Protein AF-A0A451ADU1-F1 (afdb_monomer_lite)

Sequence (53 aa):
MRKYASVPISLADSCLLRMTELLPESRLLILDSDFSIYRRHGREPVPVVMPEK

Secondary structure (DSSP, 8-state):
--TTTTS---HHHHHHHHHHHH-TT--EE-S-GGGGG-EETTTEEP-EE----

Radius of gyration: 10.95 Å; chains: 1; bounding box: 27×16×31 Å

Foldseek 3Di:
DPLCPVPPDDPVLVVVLVVCLVPVPDEAEDQDPVSQPDARVSPHGGHYDYDDD

pLDDT: mean 81.66, std 12.35, range [54.34, 95.0]

Organism: NCBI:txid2126344

Structure (mmCIF, N/CA/C/O backbone):
data_AF-A0A451ADU1-F1
#
_entry.id   AF-A0A451ADU1-F1
#
loop_
_atom_site.group_PDB
_atom_site.id
_atom_site.type_symbol
_atom_site.label_atom_id
_atom_site.label_alt_id
_atom_site.label_co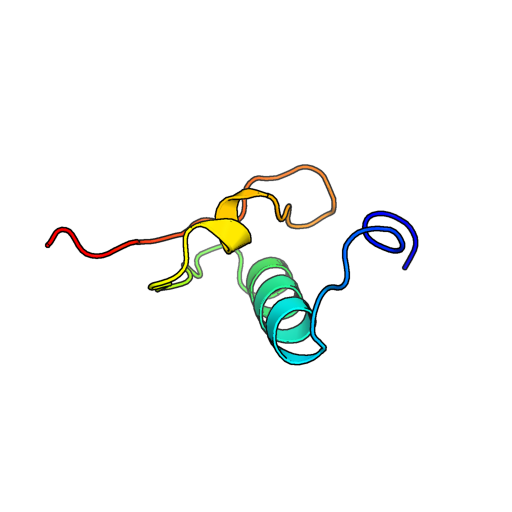mp_id
_atom_site.label_asym_id
_atom_site.label_entity_id
_atom_site.label_seq_id
_atom_site.pdbx_PDB_ins_code
_atom_site.Cartn_x
_atom_site.Cartn_y
_atom_site.Cartn_z
_atom_site.occupancy
_atom_site.B_iso_or_equiv
_atom_site.auth_seq_id
_atom_site.auth_comp_id
_atom_site.auth_asym_id
_atom_site.auth_atom_id
_atom_site.pdbx_PDB_model_num
ATOM 1 N N . MET A 1 1 ? 8.665 0.522 10.640 1.00 54.34 1 MET A N 1
ATOM 2 C CA . MET A 1 1 ? 8.784 0.232 9.192 1.00 54.34 1 MET A CA 1
ATOM 3 C C . MET A 1 1 ? 9.827 -0.866 8.944 1.00 54.34 1 MET A C 1
ATOM 5 O O . MET A 1 1 ? 10.957 -0.548 8.620 1.00 54.34 1 MET A O 1
ATOM 9 N N . ARG A 1 2 ? 9.513 -2.157 9.151 1.00 57.12 2 ARG A N 1
ATOM 10 C CA . ARG A 1 2 ? 10.463 -3.262 8.844 1.00 57.12 2 ARG A CA 1
ATOM 11 C C . ARG A 1 2 ? 9.905 -4.355 7.927 1.00 57.12 2 ARG A C 1
ATOM 13 O O . ARG A 1 2 ? 10.678 -5.140 7.402 1.00 57.12 2 ARG A O 1
ATOM 20 N N . LYS A 1 3 ? 8.588 -4.404 7.700 1.00 54.41 3 LYS A N 1
ATOM 21 C CA . LYS A 1 3 ? 7.927 -5.551 7.050 1.00 54.41 3 LYS A CA 1
ATOM 22 C C . LYS A 1 3 ? 8.100 -5.616 5.520 1.00 54.41 3 LYS A C 1
ATOM 24 O O . LYS A 1 3 ? 7.826 -6.652 4.937 1.00 54.41 3 LYS A O 1
ATOM 29 N N . TYR A 1 4 ? 8.623 -4.553 4.911 1.00 56.19 4 TYR A N 1
ATOM 30 C CA . TYR A 1 4 ? 8.960 -4.477 3.485 1.00 56.19 4 TYR A CA 1
ATOM 31 C C . TYR A 1 4 ? 10.364 -3.907 3.261 1.00 56.19 4 TYR A C 1
ATOM 33 O O . TYR A 1 4 ? 10.662 -3.430 2.186 1.00 56.19 4 TYR A O 1
ATOM 41 N N . ALA A 1 5 ? 11.245 -3.919 4.266 1.00 55.53 5 ALA A N 1
ATOM 42 C CA . ALA A 1 5 ? 12.572 -3.308 4.126 1.00 55.53 5 ALA A CA 1
ATOM 43 C C . ALA A 1 5 ? 13.458 -3.999 3.065 1.00 55.53 5 ALA A C 1
ATOM 45 O O . ALA A 1 5 ? 14.395 -3.388 2.566 1.00 55.53 5 ALA A O 1
ATOM 46 N N . SER A 1 6 ? 13.155 -5.258 2.726 1.00 56.59 6 SER A N 1
ATOM 47 C CA . SER A 1 6 ? 13.828 -6.050 1.688 1.00 56.59 6 SER A CA 1
ATOM 48 C C . SER A 1 6 ? 13.157 -5.983 0.310 1.00 56.59 6 SER A C 1
ATOM 50 O O . SER A 1 6 ? 13.680 -6.562 -0.636 1.00 56.59 6 SER A O 1
ATOM 52 N N . VAL A 1 7 ? 12.011 -5.304 0.189 1.00 58.75 7 VAL A N 1
ATOM 53 C CA . VAL A 1 7 ? 11.346 -5.009 -1.087 1.00 58.75 7 VAL A CA 1
ATOM 54 C C . VAL A 1 7 ? 11.445 -3.495 -1.260 1.00 58.75 7 VAL A C 1
ATOM 56 O O . VAL A 1 7 ? 10.881 -2.788 -0.429 1.00 58.75 7 VAL A O 1
ATOM 59 N N . PRO A 1 8 ? 12.174 -2.953 -2.249 1.00 60.59 8 PRO A N 1
ATOM 60 C CA . PRO A 1 8 ? 12.272 -1.507 -2.416 1.00 60.59 8 PRO A CA 1
ATOM 61 C C . PRO A 1 8 ? 10.888 -0.934 -2.750 1.00 60.59 8 PRO A C 1
ATOM 63 O O . PRO A 1 8 ? 10.476 -0.900 -3.901 1.00 60.59 8 PRO A O 1
ATOM 66 N N . ILE A 1 9 ? 10.142 -0.528 -1.724 1.00 69.50 9 ILE A N 1
ATOM 67 C CA . ILE A 1 9 ? 8.876 0.180 -1.868 1.00 69.50 9 ILE A CA 1
ATOM 68 C C . ILE A 1 9 ? 9.198 1.654 -2.085 1.00 69.50 9 ILE A C 1
ATOM 70 O O . ILE A 1 9 ? 9.957 2.251 -1.313 1.00 69.50 9 ILE A O 1
ATOM 74 N N . SER A 1 10 ? 8.653 2.248 -3.143 1.00 83.38 10 SER A N 1
ATOM 75 C CA . SER A 1 10 ? 8.831 3.678 -3.361 1.00 83.38 10 SER A CA 1
ATOM 76 C C . SER A 1 10 ? 8.081 4.475 -2.284 1.00 83.38 10 SER A C 1
ATOM 78 O O . SER A 1 10 ? 7.125 3.996 -1.663 1.00 83.38 10 SER A O 1
ATOM 80 N N . LEU A 1 11 ? 8.486 5.729 -2.057 1.00 83.00 11 LEU A N 1
ATOM 81 C CA . LEU A 1 11 ? 7.735 6.621 -1.169 1.00 83.00 11 LEU A CA 1
ATOM 82 C C . LEU A 1 11 ? 6.281 6.765 -1.647 1.00 83.00 11 LEU A C 1
ATOM 84 O O . LEU A 1 11 ? 5.368 6.736 -0.824 1.00 83.00 11 LEU A O 1
ATOM 88 N N . ALA A 1 12 ? 6.063 6.853 -2.962 1.00 85.06 12 ALA A N 1
ATOM 89 C CA . ALA A 1 12 ? 4.734 6.958 -3.553 1.00 85.06 12 ALA A CA 1
ATOM 90 C C . ALA A 1 12 ? 3.855 5.748 -3.193 1.00 85.06 12 ALA A C 1
ATOM 92 O O . ALA A 1 12 ? 2.751 5.933 -2.682 1.00 85.06 12 ALA A O 1
ATOM 93 N N . ASP A 1 13 ? 4.374 4.529 -3.339 1.00 85.12 13 ASP A N 1
ATOM 94 C CA . ASP A 1 13 ? 3.636 3.305 -3.001 1.00 85.12 13 ASP A CA 1
ATOM 95 C C . ASP A 1 13 ? 3.310 3.233 -1.507 1.00 85.12 13 ASP A C 1
ATOM 97 O O . ASP A 1 13 ? 2.214 2.830 -1.113 1.00 85.12 13 ASP A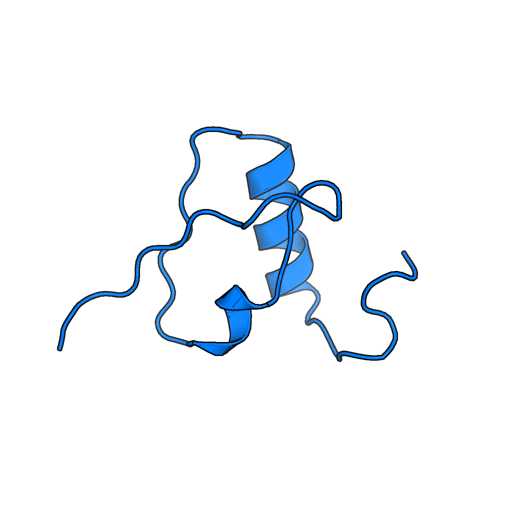 O 1
ATOM 101 N N . SER A 1 14 ? 4.227 3.700 -0.652 1.00 87.50 14 SER A N 1
ATOM 102 C CA . SER A 1 14 ? 3.983 3.769 0.791 1.00 87.50 14 SER A CA 1
ATOM 103 C C . SER A 1 14 ? 2.896 4.788 1.160 1.00 87.50 14 SER A C 1
ATOM 105 O O . SER A 1 14 ? 2.100 4.535 2.068 1.00 87.50 14 SER A O 1
ATOM 107 N N . CYS A 1 15 ? 2.803 5.903 0.428 1.00 90.06 15 CYS A N 1
ATOM 108 C CA . CYS A 1 15 ? 1.732 6.885 0.588 1.00 90.06 15 CYS A CA 1
ATOM 109 C C . CYS A 1 15 ? 0.382 6.30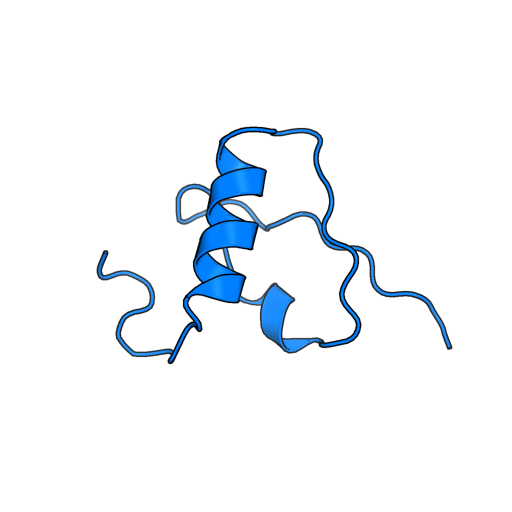2 0.160 1.00 90.06 15 CYS A C 1
ATOM 111 O O . CYS A 1 15 ? -0.596 6.442 0.893 1.00 90.06 15 CYS A O 1
ATOM 113 N N . LEU A 1 16 ? 0.330 5.603 -0.979 1.00 89.69 16 LEU A N 1
ATOM 114 C CA . LEU A 1 16 ? -0.874 4.903 -1.433 1.00 89.69 16 LEU A CA 1
ATOM 115 C C . LEU A 1 16 ? -1.335 3.878 -0.392 1.00 89.69 16 LEU A C 1
ATOM 117 O O . LEU A 1 16 ? -2.488 3.911 0.035 1.00 89.69 16 LEU A O 1
ATOM 121 N N . LEU A 1 17 ? -0.421 3.038 0.102 1.00 89.44 17 LEU A N 1
ATOM 122 C CA . LEU A 1 17 ? -0.721 2.065 1.150 1.00 89.44 17 LEU A CA 1
ATOM 123 C C . LEU A 1 17 ? -1.274 2.751 2.406 1.00 89.44 17 LEU A C 1
ATOM 125 O O . LEU A 1 17 ? -2.301 2.329 2.938 1.00 89.44 17 LEU A O 1
ATOM 129 N N . ARG A 1 18 ? -0.650 3.852 2.844 1.00 91.62 18 ARG A N 1
ATOM 130 C CA . ARG A 1 18 ? -1.112 4.615 4.007 1.00 91.62 18 ARG A CA 1
ATOM 131 C C . ARG A 1 18 ? -2.514 5.189 3.810 1.00 91.62 18 ARG A C 1
ATOM 133 O O . ARG A 1 18 ? -3.306 5.164 4.747 1.00 91.62 18 ARG A O 1
ATOM 140 N N . MET A 1 19 ? -2.849 5.672 2.617 1.00 93.19 19 MET A N 1
ATOM 141 C CA . MET A 1 19 ? -4.203 6.153 2.327 1.00 93.19 19 MET A CA 1
ATOM 142 C C . MET A 1 19 ? -5.242 5.032 2.441 1.00 93.19 19 MET A C 1
ATOM 144 O O . MET A 1 19 ? -6.311 5.268 2.998 1.00 93.19 19 MET A O 1
ATOM 148 N N . THR A 1 20 ? -4.912 3.803 2.028 1.00 92.69 20 THR A N 1
ATOM 149 C CA . THR A 1 20 ? -5.830 2.651 2.166 1.00 92.69 20 THR A CA 1
ATOM 150 C C . THR A 1 20 ? -6.047 2.189 3.607 1.00 92.69 20 THR A C 1
ATOM 152 O O . THR A 1 20 ? -7.070 1.577 3.908 1.00 92.69 20 THR A O 1
ATOM 155 N N . GLU A 1 21 ? -5.110 2.495 4.510 1.00 92.31 21 GLU A N 1
ATOM 156 C CA . GLU A 1 21 ? -5.273 2.286 5.955 1.00 92.31 21 GLU A CA 1
ATOM 157 C C . GLU A 1 21 ? -6.159 3.358 6.601 1.00 92.31 21 GLU A C 1
ATOM 159 O O . GLU A 1 21 ? -6.851 3.077 7.576 1.00 92.31 21 GLU A O 1
ATOM 164 N N . LEU A 1 22 ? -6.114 4.594 6.091 1.00 95.00 22 LEU A N 1
ATOM 165 C CA . LEU A 1 22 ? -6.913 5.715 6.598 1.00 95.00 22 LEU A CA 1
ATOM 166 C C . LEU A 1 22 ? -8.348 5.706 6.052 1.00 95.00 22 LEU A C 1
ATOM 168 O O . LEU A 1 22 ? -9.259 6.174 6.730 1.00 95.00 22 LEU A O 1
ATOM 172 N N . LEU A 1 23 ? -8.542 5.184 4.838 1.00 94.88 23 LEU A N 1
ATOM 173 C CA . LEU A 1 23 ? -9.820 5.129 4.129 1.00 94.88 23 LEU A CA 1
ATOM 174 C C . LEU A 1 23 ? -10.152 3.668 3.778 1.00 94.88 23 LEU A C 1
ATOM 176 O O . LEU A 1 23 ? -9.812 3.215 2.681 1.00 94.88 23 LEU A O 1
ATOM 180 N N . PRO A 1 24 ? -10.822 2.915 4.672 1.00 88.75 24 PRO A N 1
ATOM 181 C CA . PRO A 1 24 ? -11.020 1.471 4.509 1.00 88.75 24 PRO A CA 1
ATOM 182 C C . PRO A 1 24 ? -11.783 1.051 3.244 1.00 88.75 24 PRO A C 1
ATOM 184 O O . PRO A 1 24 ? -11.556 -0.053 2.750 1.00 88.75 24 PRO A O 1
ATOM 187 N N . GLU A 1 25 ? -12.642 1.931 2.722 1.00 91.75 25 GLU A N 1
ATOM 188 C CA . GLU A 1 25 ? -13.454 1.720 1.511 1.00 91.75 25 GLU A CA 1
ATOM 189 C C . GLU A 1 25 ? -12.738 2.125 0.210 1.00 91.75 25 GLU A C 1
ATOM 191 O O . GLU A 1 25 ? -13.269 1.943 -0.888 1.00 91.75 25 GLU A O 1
ATOM 196 N N . SER A 1 26 ? -11.538 2.706 0.307 1.00 92.19 26 SER A N 1
ATOM 197 C CA . SER A 1 26 ? -10.768 3.096 -0.875 1.00 92.19 26 SER A CA 1
ATOM 198 C C . SER A 1 26 ? -10.296 1.871 -1.659 1.00 92.19 26 SER A C 1
ATOM 200 O O . SER A 1 26 ? -10.021 0.817 -1.089 1.00 92.19 26 SER A O 1
ATOM 202 N N . ARG A 1 27 ? -10.190 2.018 -2.983 1.00 91.38 27 ARG A N 1
ATOM 203 C CA . ARG A 1 27 ? -9.613 1.019 -3.890 1.00 91.38 27 ARG A CA 1
ATOM 204 C C . ARG A 1 27 ? -8.550 1.686 -4.746 1.00 91.38 27 ARG A C 1
ATOM 206 O O . ARG A 1 27 ? -8.753 2.812 -5.197 1.00 91.38 27 ARG A O 1
ATOM 213 N N . LEU A 1 28 ? -7.437 1.001 -4.978 1.00 90.62 28 LEU A N 1
ATOM 214 C CA . LEU A 1 28 ? -6.369 1.522 -5.826 1.00 90.62 28 LEU A CA 1
ATOM 215 C C . LEU A 1 28 ? -6.563 1.051 -7.263 1.00 90.62 28 LEU A C 1
ATOM 217 O O . LEU A 1 28 ? -6.613 -0.149 -7.516 1.00 90.62 28 LEU A O 1
A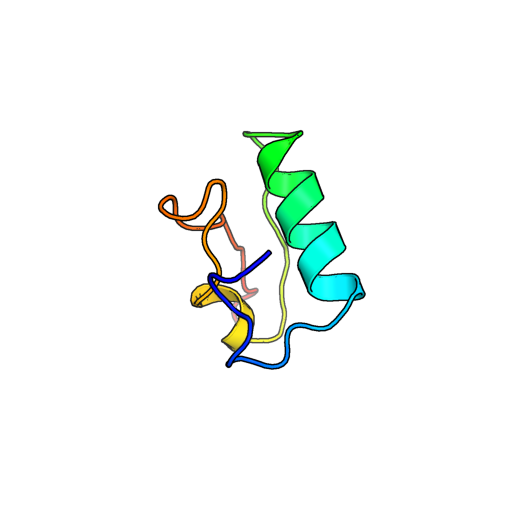TOM 221 N N . LEU A 1 29 ? -6.645 1.993 -8.200 1.00 90.88 29 LEU A N 1
ATOM 222 C CA . LEU A 1 29 ? -6.511 1.695 -9.621 1.00 90.88 29 LEU A CA 1
ATOM 223 C C . LEU A 1 29 ? -5.021 1.621 -9.950 1.00 90.88 29 LEU A C 1
ATOM 225 O O . LEU A 1 29 ? -4.300 2.601 -9.769 1.00 90.88 29 LEU A O 1
ATOM 229 N N . ILE A 1 30 ? -4.574 0.470 -10.428 1.00 86.19 30 ILE A N 1
ATOM 230 C CA . ILE A 1 30 ? -3.169 0.214 -10.743 1.00 86.19 30 ILE A CA 1
ATOM 231 C C . ILE A 1 30 ? -3.056 -0.412 -12.124 1.00 86.19 30 ILE A C 1
ATOM 233 O O . ILE A 1 30 ? -3.902 -1.195 -12.549 1.00 86.19 30 ILE A O 1
ATOM 237 N N . LEU A 1 31 ? -1.996 -0.034 -12.830 1.00 84.56 31 LEU A N 1
ATOM 238 C CA . LEU A 1 31 ? -1.630 -0.605 -14.128 1.00 84.56 31 LEU A CA 1
ATOM 239 C C . LEU A 1 31 ? -0.477 -1.608 -13.998 1.00 84.56 31 LEU A C 1
ATOM 241 O O . LEU A 1 31 ? -0.183 -2.331 -14.944 1.00 84.56 31 LEU A O 1
ATOM 245 N N . ASP A 1 32 ? 0.148 -1.650 -12.822 1.00 74.38 32 ASP A N 1
ATOM 246 C CA . ASP A 1 32 ? 1.255 -2.528 -12.475 1.00 74.38 32 ASP A CA 1
ATOM 247 C C . ASP A 1 32 ? 0.773 -3.620 -11.505 1.00 74.38 32 ASP A C 1
ATOM 249 O O . ASP A 1 32 ? 0.121 -3.334 -10.496 1.00 74.38 32 ASP A O 1
ATOM 253 N N . SER A 1 33 ? 1.082 -4.875 -11.825 1.00 72.94 33 SER A N 1
ATOM 254 C CA . SER A 1 33 ? 0.731 -6.056 -11.032 1.00 72.94 33 SER A CA 1
ATOM 255 C C . SER A 1 33 ? 1.476 -6.149 -9.698 1.00 72.94 33 SER A C 1
ATOM 257 O O . SER A 1 33 ? 1.013 -6.846 -8.783 1.00 72.94 33 SER A O 1
ATOM 259 N N . ASP A 1 34 ? 2.599 -5.444 -9.557 1.00 74.38 34 ASP A N 1
ATOM 260 C CA . ASP A 1 34 ? 3.495 -5.570 -8.406 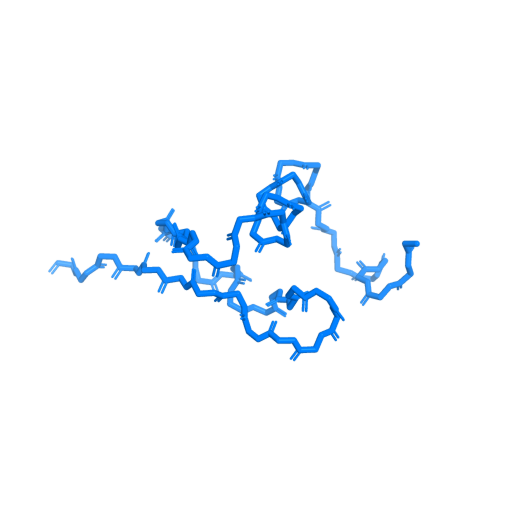1.00 74.38 34 ASP A CA 1
ATOM 261 C C . ASP A 1 34 ? 2.864 -5.058 -7.104 1.00 74.38 34 ASP A C 1
ATOM 263 O O . ASP A 1 34 ? 3.234 -5.493 -6.014 1.00 74.38 34 ASP A O 1
ATOM 267 N N . PHE A 1 35 ? 1.823 -4.223 -7.182 1.00 78.62 35 PHE A N 1
ATOM 268 C CA . PHE A 1 35 ? 1.151 -3.691 -5.993 1.00 78.62 35 PHE A CA 1
ATOM 269 C C . PHE A 1 35 ? 0.349 -4.747 -5.207 1.00 78.62 35 PHE A C 1
ATOM 271 O O . PHE A 1 35 ? 0.034 -4.555 -4.029 1.00 78.62 35 PHE A O 1
ATOM 278 N N . SER A 1 36 ? 0.027 -5.884 -5.835 1.00 76.88 36 SER A N 1
ATOM 279 C CA . SER A 1 36 ? -0.754 -6.972 -5.225 1.00 76.88 36 SER A CA 1
ATOM 280 C C . SER A 1 36 ? -0.061 -7.641 -4.024 1.00 76.88 36 SER A C 1
ATOM 282 O O . SER A 1 36 ? -0.720 -8.288 -3.202 1.00 76.88 36 SER A O 1
ATOM 284 N N . ILE A 1 37 ? 1.258 -7.459 -3.877 1.00 82.44 37 ILE A N 1
ATOM 285 C CA . ILE A 1 37 ? 2.049 -8.011 -2.766 1.00 82.44 37 ILE A CA 1
ATOM 286 C C . ILE A 1 37 ? 1.886 -7.210 -1.465 1.00 82.44 37 ILE A C 1
ATOM 288 O O . ILE A 1 37 ? 2.179 -7.718 -0.374 1.00 82.44 37 ILE A O 1
ATOM 292 N N . TYR A 1 38 ? 1.430 -5.958 -1.553 1.00 84.69 38 TYR A N 1
ATOM 293 C CA . TYR A 1 38 ? 1.299 -5.089 -0.392 1.00 84.69 38 TYR A CA 1
ATOM 294 C C . TYR A 1 38 ? 0.064 -5.436 0.438 1.00 84.69 38 TYR A C 1
ATOM 296 O O . TYR A 1 38 ? -0.974 -5.882 -0.055 1.00 84.69 38 TYR A O 1
ATOM 304 N N . ARG A 1 39 ? 0.191 -5.244 1.753 1.00 87.12 39 ARG A N 1
ATOM 305 C CA . ARG A 1 39 ? -0.865 -5.522 2.725 1.00 87.12 39 ARG A CA 1
ATOM 306 C C . ARG A 1 39 ? -1.068 -4.321 3.637 1.00 87.12 39 ARG A C 1
ATOM 308 O O . ARG A 1 39 ? -0.122 -3.897 4.307 1.00 87.12 39 ARG A O 1
ATOM 315 N N . ARG A 1 40 ? -2.299 -3.816 3.725 1.00 87.81 40 ARG A N 1
ATOM 316 C CA . ARG A 1 40 ? -2.666 -2.785 4.706 1.00 87.81 40 ARG A CA 1
ATOM 317 C C . ARG A 1 40 ? -2.688 -3.394 6.109 1.00 87.81 40 ARG A C 1
ATOM 319 O O . ARG A 1 40 ? -2.938 -4.596 6.276 1.00 87.81 40 ARG A O 1
ATOM 326 N N . HIS A 1 41 ? -2.307 -2.611 7.118 1.00 88.25 41 HIS A N 1
ATOM 327 C CA . HIS A 1 41 ? -2.147 -3.084 8.503 1.00 88.25 41 HIS A CA 1
ATOM 328 C C . HIS A 1 41 ? -1.223 -4.318 8.636 1.00 88.25 41 HIS A C 1
ATOM 330 O O . HIS A 1 41 ? -1.273 -5.081 9.606 1.00 88.25 41 HIS A O 1
ATOM 336 N N . GLY A 1 42 ? -0.377 -4.544 7.625 1.00 83.50 42 GLY A N 1
ATOM 337 C CA . GLY A 1 42 ? 0.559 -5.654 7.530 1.00 83.50 42 GLY A CA 1
ATOM 338 C C . GLY A 1 42 ? -0.052 -7.044 7.335 1.00 83.50 42 GLY A C 1
ATOM 339 O O . GLY A 1 42 ? 0.711 -8.009 7.398 1.00 83.50 42 GLY A O 1
ATOM 340 N N . ARG A 1 43 ? -1.367 -7.202 7.137 1.00 87.81 43 ARG A N 1
ATOM 341 C CA . ARG A 1 43 ? -1.990 -8.532 6.944 1.00 87.81 43 ARG A CA 1
ATOM 342 C C . ARG A 1 43 ? -3.139 -8.550 5.940 1.00 87.81 43 ARG A C 1
ATOM 344 O O . ARG A 1 43 ? -3.371 -9.572 5.302 1.00 87.81 43 ARG A O 1
ATOM 351 N N . GLU A 1 44 ? -3.841 -7.438 5.782 1.00 89.81 44 GLU A N 1
ATOM 352 C CA . GLU A 1 44 ? -5.021 -7.369 4.929 1.00 89.81 44 GLU A CA 1
ATOM 353 C C . GLU A 1 44 ? -4.612 -7.070 3.485 1.00 89.81 44 GLU A C 1
ATOM 355 O O . GLU A 1 44 ? -3.765 -6.202 3.277 1.00 89.81 44 GLU A O 1
ATOM 360 N N . PRO A 1 45 ? -5.159 -7.775 2.476 1.00 89.38 45 PRO A N 1
ATOM 361 C CA . PRO A 1 45 ? -4.945 -7.401 1.079 1.00 89.38 45 PRO A CA 1
ATOM 362 C C . PRO A 1 45 ? -5.348 -5.947 0.852 1.00 89.38 45 PRO A C 1
ATOM 364 O O . PRO A 1 45 ? -6.385 -5.504 1.344 1.00 89.38 45 PRO A O 1
ATOM 367 N N . VAL A 1 46 ? -4.534 -5.216 0.094 1.00 89.88 46 VAL A N 1
ATOM 368 C CA . VAL A 1 46 ? -4.955 -3.912 -0.414 1.00 89.88 46 VAL A CA 1
ATOM 369 C C . VAL A 1 46 ? -5.982 -4.153 -1.525 1.00 89.88 46 VAL A C 1
ATOM 371 O O . VAL A 1 46 ? -5.694 -4.921 -2.444 1.00 89.88 46 VAL A O 1
ATOM 374 N N . PRO A 1 47 ? -7.181 -3.553 -1.460 1.00 90.19 47 PRO A N 1
ATOM 375 C CA . PRO A 1 47 ? -8.162 -3.677 -2.527 1.00 90.19 47 PRO A CA 1
ATOM 376 C C . PRO A 1 47 ? -7.681 -2.910 -3.764 1.00 90.19 47 PRO A C 1
ATOM 378 O O . PRO A 1 47 ? -7.544 -1.684 -3.749 1.00 90.19 47 PRO A O 1
ATOM 381 N N . VAL A 1 48 ? -7.430 -3.647 -4.840 1.00 90.56 48 VAL A N 1
ATOM 382 C CA . VAL A 1 48 ? -6.922 -3.111 -6.104 1.00 90.56 48 VAL A CA 1
ATOM 383 C C . VAL A 1 48 ? -7.896 -3.393 -7.242 1.00 90.56 48 VAL A C 1
ATOM 385 O O . VAL A 1 48 ? -8.616 -4.390 -7.228 1.00 90.56 48 VAL A O 1
ATOM 388 N N . VAL A 1 49 ? -7.913 -2.504 -8.226 1.00 91.44 49 VAL A N 1
ATOM 389 C CA . VAL A 1 49 ? -8.616 -2.660 -9.496 1.00 91.44 49 VAL A CA 1
ATOM 390 C C . VAL A 1 49 ? -7.563 -2.548 -10.589 1.00 91.44 49 VAL A C 1
ATOM 392 O O . VAL A 1 49 ? -6.865 -1.538 -10.667 1.00 91.44 49 VAL A O 1
ATOM 395 N N . MET A 1 50 ? -7.445 -3.579 -11.419 1.00 89.25 50 MET A N 1
ATOM 396 C CA . MET A 1 50 ? -6.696 -3.509 -12.670 1.00 89.25 50 MET A CA 1
ATOM 397 C C . MET A 1 50 ? -7.708 -3.484 -13.813 1.00 89.25 50 MET A C 1
ATOM 399 O O . MET A 1 50 ? -8.607 -4.327 -13.821 1.00 89.25 50 MET A O 1
ATOM 403 N N . PRO A 1 51 ? -7.618 -2.524 -14.745 1.00 85.12 51 PRO A N 1
ATOM 404 C CA . PRO A 1 51 ? -8.465 -2.545 -15.924 1.00 85.12 51 PRO A CA 1
ATOM 405 C C . PRO A 1 51 ? -8.117 -3.768 -16.780 1.00 85.12 51 PRO A C 1
ATOM 407 O O . PRO A 1 51 ? -6.942 -4.093 -16.968 1.00 85.12 51 PRO A O 1
ATOM 410 N N . GLU A 1 52 ? -9.144 -4.444 -17.289 1.00 79.19 52 GLU A N 1
ATOM 411 C CA . GLU A 1 52 ? -8.971 -5.440 -18.345 1.00 79.19 52 GLU A CA 1
ATOM 412 C C . GLU A 1 52 ? -8.517 -4.738 -19.633 1.00 79.19 52 GLU A C 1
ATOM 414 O O . GLU A 1 52 ? -8.779 -3.547 -19.830 1.00 79.19 52 GLU A O 1
ATOM 419 N N . LYS A 1 53 ? -7.759 -5.459 -20.460 1.00 61.81 53 LYS A N 1
ATOM 420 C CA . LYS A 1 53 ? -7.142 -4.919 -21.674 1.00 61.81 53 LYS A CA 1
ATOM 421 C C . LYS A 1 53 ? -8.155 -4.691 -22.790 1.00 61.81 53 L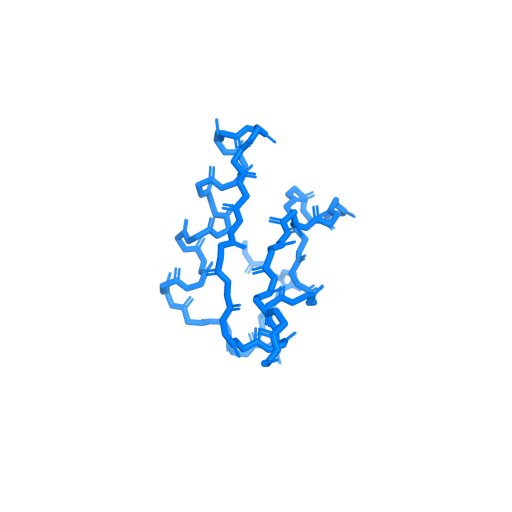YS A C 1
ATOM 423 O O . LYS A 1 53 ? -9.057 -5.543 -22.933 1.00 61.81 53 LYS A O 1
#